Protein AF-A0A833LX61-F1 (afdb_monomer)

pLDDT: mean 84.28, std 9.97, range [50.28, 96.62]

Nearest PDB structures (foldseek):
  3ul5-assembly1_A  TM=6.906E-01  e=7.444E+00  Saccharum officinarum
  4wkt-assembly1_C  TM=5.964E-01  e=5.884E+00  Pseudomonas aeruginosa PAO1
  1wfs-assembly1_A  TM=4.292E-01  e=3.898E+00  Mus musculus
  6n5u-assembly3_C  TM=3.481E-01  e=2.435E+00  Arabidopsis thaliana
  4wbr-assembly1_D  TM=1.422E-01  e=6.297E-01  Bradyrhizobium diazoefficiens USDA 110

Structure (mmCIF, N/CA/C/O backbone):
data_AF-A0A833LX61-F1
#
_entry.id   AF-A0A833LX61-F1
#
loop_
_atom_site.group_PDB
_atom_site.id
_atom_site.type_symbol
_atom_site.label_atom_id
_atom_site.label_alt_id
_atom_site.label_comp_id
_atom_site.label_asym_id
_atom_site.label_entity_id
_atom_site.label_seq_id
_atom_site.pdbx_PDB_ins_code
_atom_site.Cartn_x
_atom_site.Cartn_y
_atom_site.Cartn_z
_atom_site.occupancy
_atom_site.B_iso_or_equiv
_atom_site.auth_seq_id
_atom_site.auth_comp_id
_atom_site.auth_asym_id
_atom_site.auth_atom_id
_atom_site.pdbx_PDB_model_num
ATOM 1 N N . MET A 1 1 ? 6.160 37.076 24.406 1.00 61.03 1 MET A N 1
ATOM 2 C CA . MET A 1 1 ? 6.980 36.662 23.242 1.00 61.03 1 MET A CA 1
ATOM 3 C C . MET A 1 1 ? 7.266 37.868 22.357 1.00 61.03 1 MET A C 1
ATOM 5 O O . MET A 1 1 ? 6.295 38.523 21.975 1.00 61.03 1 MET A O 1
ATOM 9 N N . PRO A 1 2 ? 8.543 38.157 22.042 1.00 81.19 2 PRO A N 1
ATOM 10 C CA . PRO A 1 2 ? 8.936 39.230 21.124 1.00 81.19 2 PRO A CA 1
ATOM 11 C C . PRO A 1 2 ? 8.282 39.061 19.742 1.00 81.19 2 PRO A C 1
ATOM 13 O O . PRO A 1 2 ? 8.066 37.931 19.300 1.00 81.19 2 PRO A O 1
ATOM 16 N N . SER A 1 3 ? 7.978 40.162 19.051 1.00 81.50 3 SER A N 1
ATOM 17 C CA . SER A 1 3 ? 7.324 40.162 17.727 1.00 81.50 3 SER A CA 1
ATOM 18 C C . SER A 1 3 ? 8.096 39.357 16.674 1.00 81.50 3 SER A C 1
ATOM 20 O O . SER A 1 3 ? 7.490 38.617 15.902 1.00 81.50 3 SER A O 1
ATOM 22 N N . PHE A 1 4 ? 9.429 39.417 16.710 1.00 85.50 4 PHE A N 1
ATOM 23 C CA . PHE A 1 4 ? 10.320 38.661 15.825 1.00 85.50 4 PHE A CA 1
ATOM 24 C C . PHE A 1 4 ? 10.151 37.137 15.948 1.00 85.50 4 PHE A C 1
ATOM 26 O O . PHE A 1 4 ? 10.061 36.439 14.942 1.00 85.50 4 PHE A O 1
ATOM 33 N N . PHE A 1 5 ? 10.015 36.612 17.171 1.00 87.69 5 PHE A N 1
ATOM 34 C CA . PHE A 1 5 ? 9.818 35.175 17.398 1.00 87.69 5 PHE A CA 1
ATOM 35 C C . PHE A 1 5 ? 8.489 34.666 16.834 1.00 87.69 5 PHE A C 1
ATOM 37 O O . PHE A 1 5 ? 8.428 33.554 16.318 1.00 87.69 5 PHE A O 1
ATOM 44 N N . LYS A 1 6 ? 7.427 35.477 16.899 1.00 88.12 6 LYS A N 1
ATOM 45 C CA . LYS A 1 6 ? 6.124 35.122 16.315 1.00 88.12 6 LYS A CA 1
ATOM 46 C C . LYS A 1 6 ? 6.191 35.067 14.789 1.00 88.12 6 LYS A C 1
ATOM 48 O O . LYS A 1 6 ? 5.588 34.184 14.189 1.00 88.12 6 LYS A O 1
ATOM 53 N N . LEU A 1 7 ? 6.946 35.980 14.179 1.00 89.75 7 LEU A N 1
ATOM 54 C CA . LEU A 1 7 ? 7.152 36.018 12.733 1.00 89.75 7 LEU A CA 1
ATOM 55 C C . LEU A 1 7 ? 7.992 34.826 12.248 1.00 89.75 7 LEU A C 1
ATOM 57 O O . LEU A 1 7 ? 7.614 34.172 11.279 1.00 89.75 7 LEU A O 1
ATOM 61 N N . LEU A 1 8 ? 9.064 34.482 12.970 1.00 91.19 8 LEU A N 1
ATOM 62 C CA . LEU A 1 8 ? 9.866 33.285 12.699 1.00 91.19 8 LEU A CA 1
ATOM 63 C C . LEU A 1 8 ? 9.028 32.003 12.830 1.00 91.19 8 LEU A C 1
ATOM 65 O O . LEU A 1 8 ? 9.083 31.137 11.962 1.00 91.19 8 LEU A O 1
ATOM 69 N N . LEU A 1 9 ? 8.218 31.901 13.888 1.00 91.94 9 LEU A N 1
ATOM 70 C CA . LEU A 1 9 ? 7.324 30.764 14.103 1.00 91.94 9 LEU A CA 1
ATOM 71 C C . LEU A 1 9 ? 6.277 30.653 12.984 1.00 91.94 9 LEU A C 1
ATOM 73 O O . LEU A 1 9 ? 6.013 29.555 12.497 1.00 91.94 9 LEU A O 1
ATOM 77 N N . GLY A 1 10 ? 5.716 31.782 12.540 1.00 91.50 10 GLY A N 1
ATOM 78 C CA . GLY A 1 10 ? 4.801 31.843 11.400 1.00 91.50 10 GLY A CA 1
ATOM 79 C C . GLY A 1 10 ? 5.438 31.334 10.104 1.00 91.50 10 GLY A C 1
ATOM 80 O O . GLY A 1 10 ? 4.873 30.459 9.451 1.00 91.50 10 GLY A O 1
ATOM 81 N N . LEU A 1 11 ? 6.644 31.807 9.771 1.00 93.06 11 LEU A N 1
ATOM 82 C 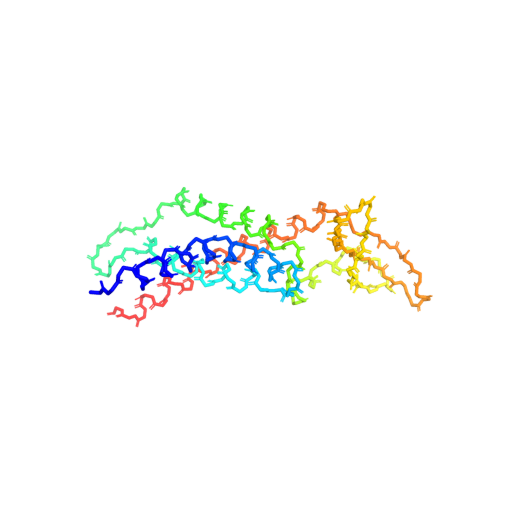CA . LEU A 1 11 ? 7.398 31.349 8.597 1.00 93.06 11 LEU A CA 1
ATOM 83 C C . LEU A 1 11 ? 7.743 29.861 8.673 1.00 93.06 11 LEU A C 1
ATOM 85 O O . LEU A 1 11 ? 7.550 29.140 7.697 1.00 93.06 11 LEU A O 1
ATOM 89 N N . LEU A 1 12 ? 8.194 29.386 9.836 1.00 94.19 12 LEU A N 1
ATOM 90 C CA . LEU A 1 12 ? 8.475 27.970 10.060 1.00 94.19 12 LEU A CA 1
ATOM 91 C C . LEU A 1 12 ? 7.220 27.113 9.863 1.00 94.19 12 LEU A C 1
ATOM 93 O O . LEU A 1 12 ? 7.291 26.056 9.246 1.00 94.19 12 LEU A O 1
ATOM 97 N N . THR A 1 13 ? 6.066 27.578 10.343 1.00 92.56 13 THR A N 1
ATOM 98 C CA . THR A 1 13 ? 4.792 26.860 10.197 1.00 92.56 13 THR A CA 1
ATOM 99 C C . THR A 1 13 ? 4.414 26.722 8.725 1.00 92.56 13 THR A C 1
ATOM 101 O O . THR A 1 13 ? 4.116 25.621 8.271 1.00 92.56 13 THR A O 1
ATOM 104 N N . VAL A 1 14 ? 4.491 27.811 7.955 1.00 93.69 14 VAL A N 1
ATOM 105 C CA . VAL A 1 14 ? 4.219 27.782 6.508 1.00 93.69 14 VAL A CA 1
ATOM 106 C C . VAL A 1 14 ? 5.208 26.867 5.784 1.00 93.69 14 VAL A C 1
ATOM 108 O O . VAL A 1 14 ? 4.794 26.038 4.975 1.00 93.69 14 VAL A O 1
ATOM 111 N N . ALA A 1 15 ? 6.501 26.958 6.108 1.00 93.44 15 ALA A N 1
ATOM 112 C CA . ALA A 1 15 ? 7.525 26.105 5.515 1.00 93.44 15 ALA A CA 1
ATOM 113 C C . ALA A 1 15 ? 7.269 24.618 5.801 1.00 93.44 15 ALA A C 1
ATOM 115 O O . ALA A 1 15 ? 7.358 23.801 4.889 1.00 93.44 15 ALA A O 1
ATOM 116 N N . LEU A 1 16 ? 6.894 24.259 7.033 1.00 93.88 16 LEU A N 1
ATOM 117 C CA . LEU A 1 16 ? 6.571 22.880 7.407 1.00 93.88 16 LEU A CA 1
ATOM 118 C C . LEU A 1 16 ? 5.311 22.364 6.706 1.00 93.88 16 LEU A C 1
ATOM 120 O O . LEU A 1 16 ? 5.305 21.224 6.248 1.00 93.88 16 LEU A O 1
ATOM 124 N N . ILE A 1 17 ? 4.274 23.195 6.562 1.00 94.25 17 ILE A N 1
ATOM 125 C CA . ILE A 1 17 ? 3.040 22.827 5.846 1.00 94.25 17 ILE A CA 1
ATOM 126 C C . ILE A 1 17 ? 3.334 22.441 4.392 1.00 94.25 17 ILE A C 1
ATOM 128 O O . ILE A 1 17 ? 2.701 21.528 3.870 1.00 94.25 17 ILE A O 1
ATOM 132 N N . VAL A 1 18 ? 4.300 23.098 3.746 1.00 92.38 18 VAL A N 1
ATOM 133 C CA . VAL A 1 18 ? 4.708 22.778 2.368 1.00 92.38 18 VAL A CA 1
ATOM 134 C C . VAL A 1 18 ? 5.705 21.619 2.328 1.00 92.38 18 VAL A C 1
ATOM 136 O O . VAL A 1 18 ? 5.577 20.718 1.501 1.00 92.38 18 VAL A O 1
ATOM 139 N N . ALA A 1 19 ? 6.694 21.613 3.220 1.00 90.62 19 ALA A N 1
ATOM 140 C CA . ALA A 1 19 ? 7.762 20.622 3.209 1.00 90.62 19 ALA A CA 1
ATOM 141 C C . ALA A 1 19 ? 7.261 19.216 3.564 1.00 90.62 19 ALA A C 1
ATOM 143 O O . ALA A 1 19 ? 7.693 18.250 2.941 1.00 90.62 19 ALA A O 1
ATOM 144 N N . ILE A 1 20 ? 6.339 19.081 4.524 1.00 92.06 20 ILE A N 1
ATOM 145 C CA . ILE A 1 20 ? 5.859 17.773 4.993 1.00 92.06 20 ILE A CA 1
ATOM 146 C C . ILE A 1 20 ? 5.206 16.960 3.859 1.00 92.06 20 ILE A C 1
ATOM 148 O O . ILE A 1 20 ? 5.648 15.831 3.644 1.00 92.06 20 ILE A O 1
ATOM 152 N N . PRO A 1 21 ? 4.225 17.478 3.090 1.00 88.81 21 PRO A N 1
ATOM 153 C CA . PRO A 1 21 ? 3.648 16.747 1.962 1.00 88.81 21 PRO A CA 1
ATOM 154 C C . PRO A 1 21 ? 4.681 16.379 0.895 1.00 88.81 21 PRO A C 1
ATOM 156 O O . PRO A 1 21 ? 4.651 15.267 0.374 1.00 88.81 21 PRO A O 1
ATOM 159 N N . VAL A 1 22 ? 5.620 17.281 0.593 1.00 88.00 22 VAL A N 1
ATOM 160 C CA . VAL A 1 22 ? 6.670 17.027 -0.404 1.00 88.00 22 VAL A CA 1
ATOM 161 C C . VAL A 1 22 ? 7.582 15.893 0.057 1.00 88.00 22 VAL A C 1
ATOM 163 O O . VAL A 1 22 ? 7.801 14.944 -0.694 1.00 88.00 22 VAL A O 1
ATOM 166 N N . ILE A 1 23 ? 8.071 15.945 1.298 1.00 88.25 23 ILE A N 1
ATOM 167 C CA . ILE A 1 23 ? 8.908 14.895 1.898 1.00 88.25 23 ILE A CA 1
ATOM 168 C C . ILE A 1 23 ? 8.144 13.571 1.965 1.00 88.25 23 ILE A C 1
ATOM 170 O O . ILE A 1 23 ? 8.703 12.520 1.671 1.00 88.25 23 ILE A O 1
ATOM 174 N N . PHE A 1 24 ? 6.857 13.609 2.302 1.00 86.81 24 PHE A N 1
ATOM 175 C CA . PHE A 1 24 ? 6.009 12.424 2.345 1.00 86.81 24 PHE A CA 1
ATOM 176 C C . PHE A 1 24 ? 5.885 11.761 0.967 1.00 86.81 24 PHE A C 1
ATOM 178 O O . PHE A 1 24 ? 6.203 10.582 0.824 1.00 86.81 24 PHE A O 1
ATOM 185 N N . VAL A 1 25 ? 5.493 12.515 -0.064 1.00 84.94 25 VAL A N 1
ATOM 186 C CA . VAL A 1 25 ? 5.326 11.991 -1.431 1.00 84.94 25 VAL A CA 1
ATOM 187 C C . VAL A 1 25 ? 6.653 11.477 -1.988 1.00 84.94 25 VAL A C 1
ATOM 189 O O . VAL A 1 25 ? 6.718 10.375 -2.533 1.00 84.94 25 VAL A O 1
ATOM 192 N N . THR A 1 26 ? 7.729 12.245 -1.818 1.00 83.00 26 THR A N 1
ATOM 193 C CA . THR A 1 26 ? 9.065 11.857 -2.291 1.00 83.00 26 THR A CA 1
ATOM 194 C C . THR A 1 26 ? 9.611 10.643 -1.544 1.00 83.00 26 THR A C 1
ATOM 196 O O . THR A 1 26 ? 10.168 9.744 -2.172 1.00 83.00 26 THR A O 1
ATOM 199 N N . GLY A 1 27 ? 9.393 10.559 -0.230 1.00 84.44 27 GLY A N 1
ATOM 200 C CA . GLY A 1 27 ? 9.772 9.408 0.584 1.00 84.44 27 GLY A CA 1
ATOM 201 C C . GLY A 1 27 ? 9.081 8.128 0.125 1.00 84.44 27 GLY A C 1
ATOM 202 O O . GLY A 1 27 ? 9.743 7.108 -0.060 1.00 84.44 27 GLY A O 1
ATOM 203 N N . ILE A 1 28 ? 7.770 8.188 -0.129 1.00 84.56 28 ILE A N 1
ATOM 204 C CA . ILE A 1 28 ? 6.992 7.035 -0.608 1.00 84.56 28 ILE A CA 1
ATOM 205 C C . ILE A 1 28 ? 7.453 6.584 -2.000 1.00 84.56 28 ILE A C 1
ATOM 207 O O . ILE A 1 28 ? 7.511 5.387 -2.274 1.00 84.56 28 ILE A O 1
ATOM 211 N N . ALA A 1 29 ? 7.818 7.523 -2.876 1.00 78.56 29 ALA A N 1
ATOM 212 C CA . ALA A 1 29 ? 8.300 7.205 -4.218 1.00 78.56 29 ALA A CA 1
ATOM 213 C C . ALA A 1 29 ? 9.705 6.566 -4.220 1.00 78.56 29 ALA A C 1
ATOM 215 O O . ALA A 1 29 ? 10.008 5.695 -5.047 1.00 78.56 29 ALA A O 1
ATOM 216 N N . MET A 1 30 ? 10.577 6.992 -3.301 1.00 81.06 30 MET A N 1
ATOM 217 C CA . MET A 1 30 ? 11.980 6.573 -3.280 1.00 81.06 30 MET A CA 1
ATOM 218 C C . MET A 1 30 ? 12.235 5.317 -2.448 1.00 81.06 30 MET A C 1
ATOM 220 O O . MET A 1 30 ? 13.070 4.506 -2.844 1.00 81.06 30 MET A O 1
ATOM 224 N N . ILE A 1 31 ? 11.530 5.131 -1.330 1.00 83.69 31 ILE A N 1
ATOM 225 C CA . ILE A 1 31 ? 11.812 4.058 -0.371 1.00 83.69 31 ILE A CA 1
ATOM 226 C C . ILE A 1 31 ? 10.861 2.873 -0.620 1.00 83.69 31 ILE A C 1
ATOM 228 O O . ILE A 1 31 ? 9.661 2.993 -0.354 1.00 83.69 31 ILE A O 1
ATOM 232 N N . PRO A 1 32 ? 11.364 1.712 -1.095 1.00 83.31 32 PRO A N 1
ATOM 233 C CA . PRO A 1 32 ? 10.542 0.516 -1.266 1.00 83.31 32 PRO A CA 1
ATOM 234 C C . PRO A 1 32 ? 9.858 0.117 0.047 1.00 83.31 32 PRO A C 1
ATOM 236 O O . PRO A 1 32 ? 10.503 0.027 1.090 1.00 83.31 32 PRO A O 1
ATOM 239 N N . GLY A 1 33 ? 8.552 -0.136 -0.005 1.00 84.56 33 GLY A N 1
ATOM 240 C CA . GLY A 1 33 ? 7.758 -0.599 1.133 1.00 84.56 33 GLY A CA 1
ATOM 241 C C . GLY A 1 33 ? 7.416 0.457 2.190 1.00 84.56 33 GLY A C 1
ATOM 242 O O . GLY A 1 33 ? 6.713 0.119 3.143 1.00 84.56 33 GLY A O 1
ATOM 243 N N . LEU A 1 34 ? 7.846 1.721 2.050 1.00 89.69 34 LEU A N 1
ATOM 244 C CA . LEU A 1 34 ? 7.494 2.770 3.018 1.00 89.69 34 LEU A CA 1
ATOM 245 C C . LEU A 1 34 ? 5.976 2.988 3.080 1.00 89.69 34 LEU A C 1
ATOM 247 O O . LEU A 1 34 ? 5.412 3.049 4.172 1.00 89.69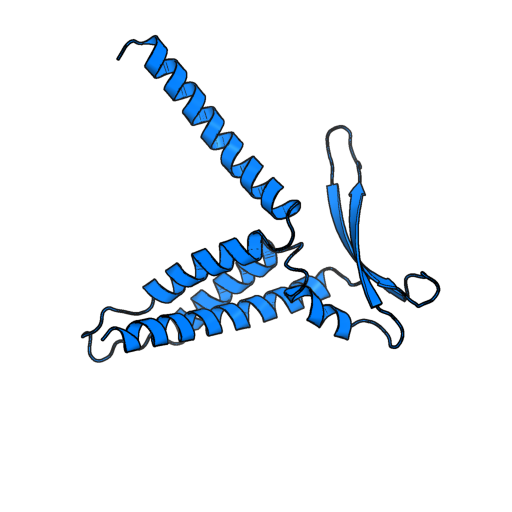 34 LEU A O 1
ATOM 251 N N . ALA A 1 35 ? 5.309 3.059 1.924 1.00 89.38 35 ALA A N 1
ATOM 252 C CA . ALA A 1 35 ? 3.852 3.147 1.871 1.00 89.38 35 ALA A CA 1
ATOM 253 C C . ALA A 1 35 ? 3.195 1.925 2.514 1.00 89.38 35 ALA A C 1
ATOM 255 O O . ALA A 1 35 ? 2.314 2.099 3.355 1.00 89.38 35 ALA A O 1
ATOM 256 N N . SER A 1 36 ? 3.650 0.707 2.210 1.00 90.00 36 SER A N 1
ATOM 257 C CA . SER A 1 36 ? 3.116 -0.503 2.842 1.00 90.00 36 SER A CA 1
ATOM 258 C C . SER A 1 36 ? 3.207 -0.440 4.374 1.00 90.00 36 SER A C 1
ATOM 260 O O . SER A 1 36 ? 2.215 -0.702 5.050 1.00 90.00 36 SER A O 1
ATOM 262 N N . VAL A 1 37 ? 4.337 -0.001 4.942 1.00 92.19 37 VAL A N 1
ATOM 263 C CA . VAL A 1 37 ? 4.498 0.170 6.401 1.00 92.19 37 VAL A CA 1
ATOM 264 C C . VAL A 1 37 ? 3.527 1.208 6.964 1.00 92.19 37 VAL A C 1
ATOM 266 O O . VAL A 1 37 ? 2.853 0.941 7.960 1.00 92.19 37 VAL A O 1
ATOM 269 N N . LEU A 1 38 ? 3.416 2.376 6.329 1.00 92.44 38 LEU A N 1
ATOM 270 C CA . LEU A 1 38 ? 2.488 3.424 6.760 1.00 92.44 38 LEU A CA 1
ATOM 271 C C . LEU A 1 38 ? 1.040 2.926 6.740 1.00 92.44 38 LEU A C 1
ATOM 273 O O . LEU A 1 38 ? 0.310 3.115 7.711 1.00 92.44 38 LEU A O 1
ATOM 277 N N . PHE A 1 39 ? 0.646 2.215 5.684 1.00 93.06 39 PHE A N 1
ATOM 278 C CA . PHE A 1 39 ? -0.681 1.617 5.581 1.00 93.06 39 PHE A CA 1
ATOM 279 C C . PHE A 1 39 ? -0.922 0.525 6.621 1.00 93.06 39 PHE A C 1
ATOM 281 O O . PHE A 1 39 ? -2.025 0.453 7.153 1.00 93.06 39 PHE A O 1
ATOM 288 N N . LEU A 1 40 ? 0.072 -0.297 6.964 1.00 94.31 40 LEU A N 1
ATOM 289 C CA . LEU A 1 40 ? -0.067 -1.277 8.044 1.00 94.31 40 LEU A CA 1
ATOM 290 C C . LEU A 1 40 ? -0.327 -0.589 9.390 1.00 94.31 40 LEU A C 1
ATOM 292 O O . LEU A 1 40 ? -1.221 -1.007 10.126 1.00 94.31 40 LEU A O 1
ATOM 296 N N . ILE A 1 41 ? 0.400 0.490 9.691 1.00 95.06 41 ILE A N 1
ATOM 297 C CA . ILE A 1 41 ? 0.221 1.270 10.924 1.00 95.06 41 ILE A CA 1
ATOM 298 C C . ILE A 1 41 ? -1.166 1.920 10.940 1.00 95.06 41 ILE A C 1
ATOM 300 O O . ILE A 1 41 ? -1.937 1.715 11.878 1.00 95.06 41 ILE A O 1
ATOM 304 N N . THR A 1 42 ? -1.518 2.676 9.899 1.00 93.81 42 THR A N 1
ATOM 305 C CA . THR A 1 42 ? -2.814 3.361 9.813 1.00 93.81 42 THR A CA 1
ATOM 306 C C . THR A 1 42 ? -3.967 2.360 9.809 1.00 93.81 42 THR A C 1
ATOM 308 O O . THR A 1 42 ? -4.924 2.520 10.566 1.00 93.81 42 THR A O 1
ATOM 311 N N . GLY A 1 43 ? -3.853 1.291 9.021 1.00 93.88 43 GLY A N 1
ATOM 312 C CA . GLY A 1 43 ? -4.821 0.205 8.948 1.00 93.88 43 GLY A CA 1
ATOM 313 C C . GLY A 1 43 ? -5.035 -0.457 10.3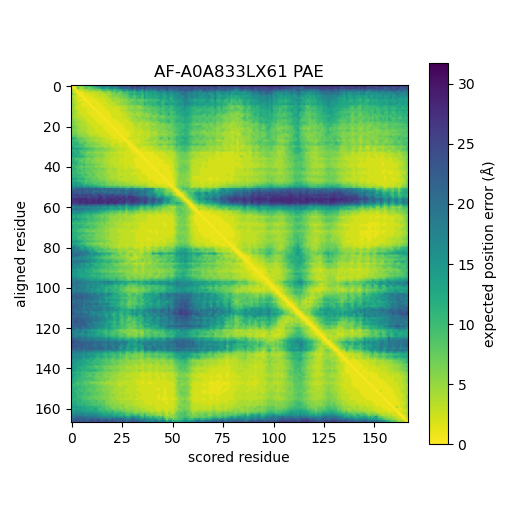04 1.00 93.88 43 GLY A C 1
ATOM 314 O O . GLY A 1 43 ? -6.179 -0.640 10.711 1.00 93.88 43 GLY A O 1
ATOM 315 N N . PHE A 1 44 ? -3.971 -0.732 11.064 1.00 95.06 44 PHE A N 1
ATOM 316 C CA . PHE A 1 44 ? -4.093 -1.276 12.417 1.00 95.06 44 PHE A CA 1
ATOM 317 C C . PHE A 1 44 ? -4.983 -0.403 13.309 1.00 95.06 44 PHE A C 1
ATOM 319 O O . PHE A 1 44 ? -5.881 -0.926 13.968 1.00 95.06 44 PHE A O 1
ATOM 326 N N . PHE A 1 45 ? -4.788 0.919 13.319 1.00 93.88 45 PHE A N 1
ATOM 327 C CA . PHE A 1 45 ? -5.612 1.824 14.128 1.00 93.88 45 PHE A CA 1
ATOM 328 C C . PHE A 1 45 ? -7.052 1.930 13.622 1.00 93.88 45 PHE A C 1
ATOM 330 O O . PHE A 1 45 ? -7.977 1.893 14.436 1.00 93.88 45 PHE A O 1
ATOM 337 N N . VAL A 1 46 ? -7.251 2.012 12.304 1.00 91.94 46 VAL A N 1
ATOM 338 C CA . VAL A 1 46 ? -8.581 2.063 11.680 1.00 91.94 46 VAL A CA 1
ATOM 339 C C . VAL A 1 46 ? -9.367 0.789 11.983 1.00 91.94 46 VAL A C 1
ATOM 341 O O . VAL A 1 46 ? -10.457 0.851 12.539 1.00 91.94 46 VAL A O 1
ATOM 344 N N . PHE A 1 47 ? -8.813 -0.390 11.709 1.00 93.69 47 PHE A N 1
ATOM 345 C CA . PHE A 1 47 ? -9.514 -1.647 11.971 1.00 93.69 47 PHE A CA 1
ATOM 346 C C . PHE A 1 47 ? -9.692 -1.910 13.471 1.00 93.69 47 PHE A C 1
ATOM 348 O O . PHE A 1 47 ? -10.722 -2.438 13.886 1.00 93.69 47 PHE A O 1
ATOM 355 N N . ARG A 1 48 ? -8.756 -1.461 14.318 1.00 90.56 48 ARG A N 1
ATOM 356 C CA . ARG A 1 48 ? -8.912 -1.506 15.778 1.00 90.56 48 ARG A CA 1
ATOM 357 C C . ARG A 1 48 ? -10.047 -0.616 16.285 1.00 90.56 48 ARG A C 1
ATOM 359 O O . ARG A 1 48 ? -10.652 -0.971 17.298 1.00 90.56 48 ARG A O 1
ATOM 366 N N . SER A 1 49 ? -10.306 0.529 15.653 1.00 89.00 49 SER A N 1
ATOM 367 C CA . SER A 1 49 ? -11.376 1.447 16.065 1.00 89.00 49 SER A CA 1
ATOM 368 C C . SER A 1 49 ? -12.767 0.946 15.668 1.00 89.00 49 SER A C 1
ATOM 370 O O . SER A 1 49 ? -13.733 1.256 16.362 1.00 89.00 49 SER A O 1
ATOM 372 N N . LEU A 1 50 ? -12.863 0.112 14.624 1.00 88.00 50 LEU A N 1
ATOM 373 C CA . LEU A 1 50 ? -14.112 -0.551 14.230 1.00 88.00 50 LEU A CA 1
ATOM 374 C C . LEU A 1 50 ? -14.612 -1.544 15.285 1.00 88.00 50 LEU A C 1
ATOM 376 O O . LEU A 1 50 ? -15.818 -1.740 15.431 1.00 88.00 50 LEU A O 1
ATOM 380 N N . HIS A 1 51 ? -13.704 -2.152 16.050 1.00 83.50 51 HIS A N 1
ATOM 381 C CA . HIS A 1 51 ? -14.086 -2.974 17.194 1.00 83.50 51 HIS A CA 1
ATOM 382 C C . HIS A 1 51 ? -14.618 -2.068 18.318 1.00 83.50 51 HIS A C 1
ATOM 384 O O . HIS A 1 51 ? -13.965 -1.100 18.719 1.00 83.50 51 HIS A O 1
ATOM 390 N N . ARG A 1 52 ? -15.793 -2.375 18.882 1.00 70.75 52 ARG A N 1
ATOM 391 C CA . ARG A 1 52 ? -16.375 -1.647 20.032 1.00 70.75 52 ARG A CA 1
ATOM 392 C C . ARG A 1 52 ? -15.804 -2.119 21.382 1.00 70.75 52 ARG A C 1
ATOM 394 O O . ARG A 1 52 ? -15.189 -3.188 21.426 1.00 70.75 52 ARG A O 1
ATOM 401 N N . PRO A 1 53 ? -15.877 -1.293 22.449 1.00 66.12 53 PRO A N 1
ATOM 402 C CA . PRO A 1 53 ? -15.311 -1.630 23.758 1.00 66.12 53 PRO A CA 1
ATOM 403 C C . PRO A 1 53 ? -15.890 -2.932 24.329 1.00 66.12 53 PRO A C 1
ATOM 405 O O . PRO A 1 53 ? -17.040 -3.288 24.066 1.00 66.12 53 PRO A O 1
ATOM 408 N N . VAL A 1 54 ? -15.054 -3.637 25.093 1.00 57.91 54 VAL A N 1
ATOM 409 C CA . VAL A 1 54 ? -15.387 -4.898 25.770 1.00 57.91 54 VAL A CA 1
ATOM 410 C C . VAL A 1 54 ? -16.558 -4.644 26.729 1.00 57.91 54 VAL A C 1
ATOM 412 O O . VAL A 1 54 ? -16.473 -3.738 27.552 1.00 57.91 54 VAL A O 1
ATOM 415 N N . GLY A 1 55 ? -17.657 -5.395 26.588 1.00 55.78 55 GLY A N 1
ATOM 416 C CA . GLY A 1 55 ? -18.876 -5.247 27.405 1.00 55.78 55 GLY A CA 1
ATOM 417 C C . GLY A 1 55 ? -20.120 -4.750 26.654 1.00 55.78 55 GLY A C 1
ATOM 418 O O . GLY A 1 55 ? -21.222 -4.815 27.187 1.00 55.78 55 GLY A O 1
ATOM 419 N N . ALA A 1 56 ? -19.993 -4.311 25.397 1.00 60.94 56 ALA A N 1
ATOM 420 C CA . ALA A 1 56 ? -21.147 -4.081 24.524 1.00 60.94 56 ALA A CA 1
ATOM 421 C C . ALA A 1 56 ? -21.614 -5.423 23.930 1.00 60.94 56 ALA A C 1
ATOM 423 O O . ALA A 1 56 ? -21.142 -5.830 22.869 1.00 60.94 56 ALA A O 1
ATOM 424 N N . GLU A 1 57 ? -22.506 -6.125 24.634 1.00 51.88 57 GLU A N 1
ATOM 425 C CA . GLU A 1 57 ? -22.785 -7.565 24.478 1.00 51.88 57 GLU A CA 1
ATOM 426 C C . GLU A 1 57 ? -23.063 -8.097 23.059 1.00 51.88 57 GLU A C 1
ATOM 428 O O . GLU A 1 57 ? -22.914 -9.296 22.851 1.00 51.88 57 GLU A O 1
ATOM 433 N N . LYS A 1 58 ? -23.445 -7.290 22.059 1.00 50.28 58 LYS A N 1
ATOM 434 C CA . LYS A 1 58 ? -23.818 -7.817 20.726 1.00 50.28 58 LYS A CA 1
ATOM 435 C C . LYS A 1 58 ? -23.516 -6.888 19.549 1.00 50.28 58 LYS A C 1
ATOM 437 O O . LYS A 1 58 ? -24.319 -6.775 18.628 1.00 5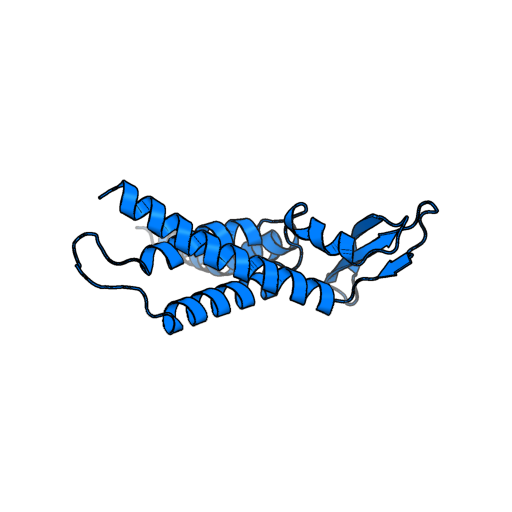0.28 58 LYS A O 1
ATOM 442 N N . ALA A 1 59 ? -22.377 -6.203 19.536 1.00 55.97 59 ALA A N 1
ATOM 443 C CA . ALA A 1 59 ? -22.016 -5.363 18.389 1.00 55.97 59 ALA A CA 1
ATOM 444 C C . ALA A 1 59 ? -21.031 -6.077 17.452 1.00 55.97 59 ALA A C 1
ATOM 446 O O . ALA A 1 59 ? -19.841 -5.764 17.433 1.00 55.97 59 ALA A O 1
ATOM 447 N N . ALA A 1 60 ? -21.528 -7.031 16.661 1.00 67.69 60 ALA A N 1
ATOM 448 C CA . ALA A 1 60 ? -20.796 -7.478 15.480 1.00 67.69 60 ALA A CA 1
ATOM 449 C C . ALA A 1 60 ? -20.685 -6.302 14.495 1.00 67.69 60 ALA A C 1
ATOM 451 O O . ALA A 1 60 ? -21.668 -5.601 14.241 1.00 67.69 60 ALA A O 1
ATOM 452 N N . VAL A 1 61 ? -19.490 -6.060 13.951 1.00 80.38 61 VAL A N 1
ATOM 453 C CA . VAL A 1 61 ? -19.325 -5.086 12.864 1.00 80.38 61 VAL A CA 1
ATOM 454 C C . VAL A 1 61 ? -20.144 -5.582 11.675 1.00 80.38 61 VAL A C 1
ATOM 456 O O . VAL A 1 61 ? -19.986 -6.728 11.256 1.00 80.38 61 VAL A O 1
ATOM 459 N N . SER A 1 62 ? -21.028 -4.732 11.146 1.00 85.75 62 SER A N 1
ATOM 460 C CA . SER A 1 62 ? -21.810 -5.068 9.953 1.00 85.75 62 SER A CA 1
ATOM 461 C C . SER A 1 62 ? -20.876 -5.451 8.802 1.00 85.75 62 SER A C 1
ATOM 463 O O . SER A 1 62 ? -19.881 -4.764 8.548 1.00 85.75 62 SER A O 1
ATOM 465 N N . SER A 1 63 ? -21.213 -6.526 8.086 1.00 88.00 63 SER A N 1
ATOM 466 C CA . SER A 1 63 ? -20.451 -7.007 6.929 1.00 88.00 63 SER A CA 1
ATOM 467 C C . SER A 1 63 ? -20.270 -5.918 5.871 1.00 88.00 63 SER A C 1
ATOM 469 O O . SER A 1 63 ? -19.198 -5.813 5.281 1.00 88.00 63 SER A O 1
ATOM 471 N N . THR A 1 64 ? -21.267 -5.048 5.692 1.00 90.69 64 THR A N 1
ATOM 472 C CA . THR A 1 64 ? -21.208 -3.908 4.768 1.00 90.69 64 THR A CA 1
ATOM 473 C C . THR A 1 64 ? -20.161 -2.879 5.188 1.00 90.69 64 THR A C 1
ATOM 475 O O . THR A 1 64 ? -19.410 -2.390 4.349 1.00 90.69 64 THR A O 1
ATOM 478 N N . VAL A 1 65 ? -20.073 -2.566 6.485 1.00 90.81 65 VAL A N 1
ATOM 479 C CA . VAL A 1 65 ? -19.094 -1.599 7.010 1.00 90.81 65 VAL A CA 1
ATOM 480 C C . VAL A 1 65 ? -17.681 -2.155 6.876 1.00 90.81 65 VAL A C 1
ATOM 482 O O . VAL A 1 65 ? -16.777 -1.435 6.458 1.00 90.81 65 VAL A O 1
ATOM 485 N N . LEU A 1 66 ? -17.493 -3.443 7.180 1.00 93.00 66 LEU A N 1
ATOM 486 C CA . LEU A 1 66 ? -16.206 -4.107 6.999 1.00 93.00 66 LEU A CA 1
ATOM 487 C C . LEU A 1 66 ? -15.788 -4.126 5.524 1.00 93.00 66 LEU A C 1
ATOM 489 O O . LEU A 1 66 ? -14.661 -3.751 5.215 1.00 93.00 66 LEU A O 1
ATOM 493 N N . ALA A 1 67 ? -16.691 -4.510 4.618 1.00 94.12 67 ALA A N 1
ATOM 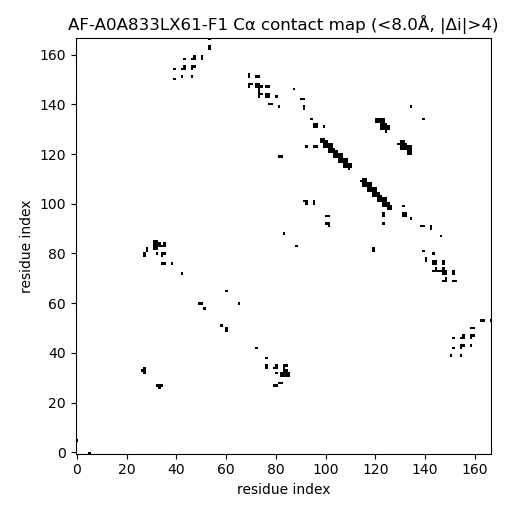494 C CA . ALA A 1 67 ? -16.414 -4.536 3.184 1.00 94.12 67 ALA A CA 1
ATOM 495 C C . ALA A 1 67 ? -16.057 -3.143 2.644 1.00 94.12 67 ALA A C 1
ATOM 497 O O . ALA A 1 67 ? -15.092 -3.010 1.897 1.00 94.12 67 ALA A O 1
ATOM 498 N N . ALA A 1 68 ? -16.772 -2.096 3.070 1.00 94.62 68 ALA A N 1
ATOM 499 C CA . ALA A 1 68 ? -16.458 -0.719 2.697 1.00 94.62 68 ALA A CA 1
ATOM 500 C C . ALA A 1 68 ? -15.085 -0.273 3.228 1.00 94.62 68 ALA A C 1
ATOM 502 O O . ALA A 1 68 ? -14.302 0.316 2.486 1.00 94.62 68 ALA A O 1
ATOM 503 N N . ALA A 1 69 ? -14.764 -0.591 4.487 1.00 94.25 69 ALA A N 1
ATOM 504 C CA . ALA A 1 69 ? -13.476 -0.252 5.089 1.00 94.25 69 ALA A CA 1
ATOM 505 C C . ALA A 1 69 ? -12.307 -0.974 4.402 1.00 94.25 69 ALA A C 1
ATOM 507 O O . ALA A 1 69 ? -11.306 -0.340 4.075 1.00 94.25 69 ALA A O 1
ATOM 508 N N . VAL A 1 70 ? -12.441 -2.279 4.140 1.00 96.62 70 VAL A N 1
ATOM 509 C CA . VAL A 1 70 ? -11.432 -3.070 3.415 1.00 96.62 70 VAL A CA 1
ATOM 510 C C . VAL A 1 70 ? -11.303 -2.594 1.971 1.00 96.62 70 VAL A C 1
ATOM 512 O O . VAL A 1 70 ? -10.186 -2.414 1.498 1.00 96.62 70 VAL A O 1
ATOM 515 N N . GLY A 1 71 ? -12.415 -2.328 1.284 1.00 96.31 71 GLY A N 1
ATOM 516 C CA . GLY A 1 71 ? -12.406 -1.823 -0.089 1.00 96.31 71 GLY A CA 1
ATOM 517 C C . GLY A 1 71 ? -11.700 -0.474 -0.202 1.00 96.31 71 GLY A C 1
ATOM 518 O O . GLY A 1 71 ? -10.820 -0.307 -1.043 1.00 96.31 71 GLY A O 1
ATOM 519 N N . PHE A 1 72 ? -12.014 0.469 0.689 1.00 95.69 72 PHE A N 1
ATOM 520 C CA . PHE A 1 72 ? -11.336 1.764 0.730 1.00 95.69 72 PHE A CA 1
ATOM 521 C C . PHE A 1 72 ? -9.845 1.618 1.052 1.00 95.69 72 PHE 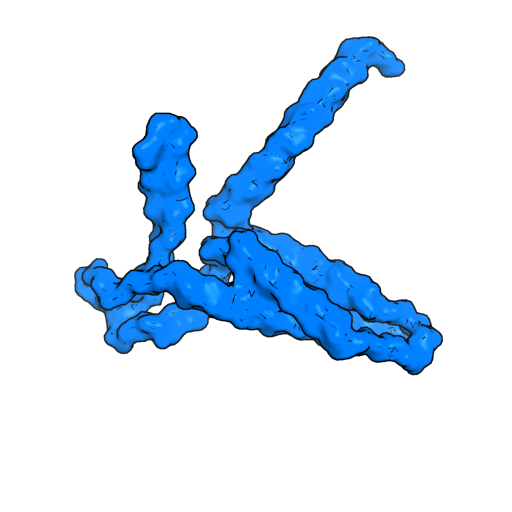A C 1
ATOM 523 O O . PHE A 1 72 ? -9.005 2.195 0.364 1.00 95.69 72 PHE A O 1
ATOM 530 N N . PHE A 1 73 ? -9.506 0.807 2.058 1.00 96.44 73 PHE A N 1
ATOM 531 C CA . PHE A 1 73 ? -8.122 0.509 2.419 1.00 96.44 73 PHE A CA 1
ATOM 532 C C . PHE A 1 73 ? -7.337 -0.071 1.236 1.00 96.44 73 PHE A C 1
ATOM 534 O O . PHE A 1 73 ? -6.218 0.364 0.974 1.00 96.44 73 PHE A O 1
ATOM 541 N N . ALA A 1 74 ? -7.944 -0.989 0.482 1.00 96.12 74 ALA A N 1
ATOM 542 C CA . ALA A 1 74 ? -7.306 -1.638 -0.651 1.00 96.12 74 ALA A CA 1
ATOM 543 C C . ALA A 1 74 ? -7.130 -0.731 -1.866 1.00 96.12 74 ALA A C 1
ATOM 545 O O . ALA A 1 74 ? -6.061 -0.732 -2.475 1.00 96.12 74 ALA A O 1
ATOM 546 N N . LEU A 1 75 ? -8.128 0.094 -2.183 1.00 95.06 75 LEU A N 1
ATOM 547 C CA . LEU A 1 75 ? -8.018 1.083 -3.256 1.00 95.06 75 LEU A CA 1
ATOM 548 C C . LEU A 1 75 ? -6.940 2.127 -2.950 1.00 95.06 75 LEU A C 1
ATOM 550 O O . LEU A 1 75 ? -6.136 2.457 -3.820 1.00 95.06 75 LEU A O 1
ATOM 554 N N . MET A 1 76 ? -6.889 2.611 -1.708 1.00 94.00 76 MET A N 1
ATOM 555 C CA . MET A 1 76 ? -5.870 3.566 -1.277 1.00 94.00 76 MET A CA 1
ATOM 556 C C . MET A 1 76 ? -4.475 2.935 -1.264 1.00 94.00 76 MET A C 1
ATOM 558 O O . MET A 1 76 ? -3.529 3.552 -1.750 1.00 94.00 76 MET A O 1
ATOM 562 N N . GLY A 1 77 ? -4.347 1.701 -0.768 1.00 91.69 77 GLY A N 1
ATOM 563 C CA . GLY A 1 77 ? -3.089 0.957 -0.786 1.00 91.69 77 GLY A CA 1
ATOM 564 C C . GLY A 1 77 ? -2.572 0.759 -2.208 1.00 91.69 77 GLY A C 1
ATOM 565 O O . GLY A 1 77 ? -1.438 1.113 -2.503 1.00 91.69 77 GLY A O 1
ATOM 566 N N . MET A 1 78 ? -3.433 0.316 -3.127 1.00 91.25 78 MET A N 1
ATOM 567 C CA . MET A 1 78 ? -3.102 0.165 -4.548 1.00 91.25 78 MET A CA 1
ATOM 568 C C . MET A 1 78 ? -2.653 1.483 -5.200 1.00 91.25 78 MET A C 1
ATOM 570 O O . MET A 1 78 ? -1.716 1.483 -5.995 1.00 91.25 78 MET A O 1
ATOM 574 N N . ALA A 1 79 ? -3.314 2.603 -4.894 1.00 88.56 79 ALA A N 1
ATOM 575 C CA . ALA A 1 79 ? -3.006 3.893 -5.511 1.00 88.56 79 ALA A CA 1
ATOM 576 C C . ALA A 1 79 ? -1.689 4.506 -5.006 1.00 88.56 79 ALA A C 1
ATOM 578 O O . ALA A 1 79 ? -0.963 5.139 -5.780 1.00 88.56 79 ALA A O 1
ATOM 579 N N . VAL A 1 80 ? -1.396 4.337 -3.713 1.00 87.75 80 VAL A N 1
ATOM 580 C CA . VAL A 1 80 ? -0.252 4.969 -3.041 1.00 87.75 80 VAL A CA 1
ATOM 581 C C . VAL A 1 80 ? 0.990 4.073 -3.065 1.00 87.75 80 VAL A C 1
ATOM 583 O O . VAL A 1 80 ? 2.099 4.576 -3.236 1.00 87.75 80 VAL A O 1
ATOM 586 N N . ASP A 1 81 ? 0.836 2.753 -2.953 1.00 85.31 81 ASP A N 1
ATOM 587 C CA . ASP A 1 81 ? 1.942 1.792 -2.873 1.00 85.31 81 ASP A CA 1
ATOM 588 C C . ASP A 1 81 ? 2.402 1.288 -4.248 1.00 85.31 81 ASP A C 1
ATOM 590 O O . ASP A 1 81 ? 2.454 0.091 -4.530 1.00 85.31 81 ASP A O 1
ATOM 594 N N . GLN A 1 82 ? 2.743 2.222 -5.138 1.00 76.81 82 GLN A N 1
ATOM 595 C CA . GLN A 1 82 ? 3.074 1.907 -6.534 1.00 76.81 82 GLN A CA 1
ATOM 596 C C . GLN A 1 82 ? 4.378 1.110 -6.681 1.00 76.81 82 GLN A C 1
ATOM 598 O O . GLN A 1 82 ? 4.498 0.258 -7.559 1.00 76.81 82 GLN A O 1
ATOM 603 N N . ARG A 1 83 ? 5.370 1.393 -5.827 1.00 77.44 83 ARG A N 1
ATOM 604 C CA . ARG A 1 83 ? 6.649 0.665 -5.783 1.00 77.44 83 ARG A CA 1
ATOM 605 C C . ARG A 1 83 ? 6.532 -0.630 -4.977 1.00 77.44 83 ARG A C 1
ATOM 607 O O . ARG A 1 83 ? 7.120 -1.651 -5.340 1.00 77.44 83 ARG A O 1
ATOM 614 N N . GLY A 1 84 ? 5.789 -0.534 -3.876 1.00 75.69 84 GLY A N 1
ATOM 615 C CA . GLY A 1 84 ? 5.619 -1.539 -2.844 1.00 75.69 84 GLY A CA 1
ATOM 616 C C . GLY A 1 84 ? 6.878 -2.182 -2.308 1.00 75.69 84 GLY A C 1
ATOM 617 O O . GLY A 1 84 ? 7.981 -1.639 -2.406 1.00 75.69 84 GLY A O 1
ATOM 618 N N . ASN A 1 85 ? 6.684 -3.306 -1.627 1.00 81.31 85 ASN A N 1
ATOM 619 C CA . ASN A 1 85 ? 7.733 -4.006 -0.896 1.00 81.31 85 ASN A CA 1
ATOM 620 C C . ASN A 1 85 ? 8.310 -5.152 -1.748 1.00 81.31 85 ASN A C 1
ATOM 622 O O . ASN A 1 85 ? 7.528 -5.872 -2.372 1.00 81.31 85 ASN A O 1
ATOM 626 N N . PRO A 1 86 ? 9.638 -5.384 -1.749 1.00 76.25 86 PRO A N 1
ATOM 627 C CA . PRO A 1 86 ? 10.251 -6.558 -2.376 1.00 76.25 86 PRO A CA 1
ATOM 628 C C . PRO A 1 86 ? 9.572 -7.892 -2.028 1.00 76.25 86 PRO A C 1
ATOM 630 O O . PRO A 1 86 ? 9.376 -8.721 -2.910 1.00 76.25 86 PRO A O 1
ATOM 633 N N . ILE A 1 87 ? 9.140 -8.075 -0.776 1.00 80.19 87 ILE A N 1
ATOM 634 C CA . ILE A 1 87 ? 8.434 -9.284 -0.323 1.00 80.19 87 ILE A CA 1
ATOM 635 C C . ILE A 1 87 ? 7.053 -9.377 -0.979 1.00 80.19 87 ILE A C 1
ATOM 637 O O . ILE A 1 87 ? 6.659 -10.425 -1.483 1.00 80.19 87 ILE A O 1
ATOM 641 N N . TYR A 1 88 ? 6.326 -8.263 -1.017 1.00 76.25 88 TYR A N 1
ATOM 642 C CA . TYR A 1 88 ? 4.980 -8.200 -1.587 1.00 76.25 88 TYR A CA 1
ATOM 643 C C . TYR A 1 88 ? 4.962 -8.206 -3.120 1.00 76.25 88 TYR A C 1
ATOM 645 O O . TYR A 1 88 ? 3.932 -8.470 -3.727 1.00 76.25 88 TYR A O 1
ATOM 653 N N . ASN A 1 89 ? 6.111 -7.973 -3.757 1.00 83.31 89 ASN A N 1
ATOM 654 C CA . ASN A 1 89 ? 6.293 -8.132 -5.197 1.00 83.31 89 ASN A CA 1
ATOM 655 C C . ASN A 1 89 ? 6.474 -9.597 -5.623 1.00 83.31 89 ASN A C 1
ATOM 657 O O . ASN A 1 89 ? 6.357 -9.885 -6.811 1.00 83.31 89 ASN A O 1
ATOM 661 N N . ALA A 1 90 ? 6.723 -10.530 -4.697 1.00 83.69 90 ALA A N 1
ATOM 662 C CA . ALA A 1 90 ? 6.963 -11.936 -5.028 1.00 83.69 90 ALA A CA 1
ATOM 663 C C . ALA A 1 90 ? 5.854 -12.591 -5.883 1.00 83.69 90 ALA A C 1
ATOM 665 O O . ALA A 1 90 ? 6.194 -13.301 -6.829 1.00 83.69 90 ALA A O 1
ATOM 666 N N . PRO A 1 91 ? 4.548 -12.329 -5.663 1.00 85.44 91 PRO A N 1
ATOM 667 C CA . PRO A 1 91 ? 3.489 -12.881 -6.509 1.00 85.44 91 PRO A CA 1
ATOM 668 C C . PRO A 1 91 ? 3.565 -12.447 -7.980 1.00 85.44 91 PRO A C 1
ATOM 670 O O . PRO A 1 91 ? 3.041 -13.148 -8.840 1.00 85.44 91 PRO A O 1
ATOM 673 N N . LEU A 1 92 ? 4.240 -11.336 -8.307 1.00 86.00 92 LEU A N 1
ATOM 674 C CA . LEU A 1 92 ? 4.420 -10.902 -9.699 1.00 86.00 92 LEU A CA 1
ATOM 675 C C . LEU A 1 92 ? 5.290 -11.876 -10.505 1.00 86.00 92 LEU A C 1
ATOM 677 O O . LEU A 1 92 ? 5.156 -11.938 -11.725 1.00 86.00 92 LEU A O 1
ATOM 681 N N . GLN A 1 93 ? 6.125 -12.679 -9.835 1.00 85.69 93 GLN A N 1
ATOM 682 C CA . GLN A 1 93 ? 6.910 -13.746 -10.461 1.00 85.69 93 GLN A CA 1
ATOM 683 C C . GLN A 1 93 ? 6.019 -14.790 -11.149 1.00 85.69 93 GLN A C 1
ATOM 685 O O . GLN A 1 93 ? 6.453 -15.412 -12.113 1.00 85.69 93 GLN A O 1
ATOM 690 N N . LEU A 1 94 ? 4.769 -14.964 -10.704 1.00 86.50 94 LEU A N 1
ATOM 691 C CA . LEU A 1 94 ? 3.826 -15.919 -11.299 1.00 86.50 94 LEU A CA 1
ATOM 692 C C . LEU A 1 94 ? 3.440 -15.559 -12.742 1.00 86.50 94 LEU A C 1
ATOM 694 O O . LEU A 1 94 ? 2.982 -16.425 -13.480 1.00 86.50 94 LEU A O 1
ATOM 698 N N . PHE A 1 95 ? 3.627 -14.301 -13.148 1.00 86.75 95 PHE A N 1
ATOM 699 C CA . PHE A 1 95 ? 3.408 -13.867 -14.530 1.00 86.75 95 PHE A CA 1
ATOM 700 C C . PHE A 1 95 ? 4.651 -14.013 -15.409 1.00 86.75 95 PHE A C 1
ATOM 702 O O . PHE A 1 95 ? 4.561 -13.820 -16.621 1.00 86.75 95 PHE A O 1
ATOM 709 N N . CYS A 1 96 ? 5.810 -14.319 -14.825 1.00 85.56 96 CYS A N 1
ATOM 710 C CA . CYS A 1 96 ? 7.034 -14.479 -15.589 1.00 85.56 96 CYS A CA 1
ATOM 711 C C . CYS A 1 96 ? 7.072 -15.850 -16.286 1.00 85.56 96 CYS A C 1
ATOM 713 O O . CYS A 1 96 ? 6.772 -16.866 -15.655 1.00 85.56 96 CYS A O 1
ATOM 715 N N . PRO A 1 97 ? 7.456 -15.904 -17.577 1.00 86.38 97 PRO A N 1
ATOM 716 C CA . PRO A 1 97 ? 7.683 -17.160 -18.287 1.00 86.38 97 PRO A CA 1
ATOM 717 C C . PRO A 1 97 ? 8.669 -18.085 -17.560 1.00 86.38 97 PRO A C 1
ATOM 719 O O . PRO A 1 97 ? 9.575 -17.620 -16.862 1.00 86.38 97 PRO A O 1
ATOM 722 N N . ALA A 1 98 ? 8.530 -19.398 -17.761 1.00 84.69 98 ALA A N 1
ATOM 723 C CA . ALA A 1 98 ? 9.462 -20.380 -17.210 1.00 84.69 98 ALA A CA 1
ATOM 724 C C . ALA A 1 98 ? 10.905 -20.081 -17.661 1.00 84.69 98 ALA A C 1
ATOM 726 O O . ALA A 1 98 ? 11.141 -19.797 -18.833 1.00 84.69 98 ALA A O 1
ATOM 727 N N . GLY A 1 99 ? 11.855 -20.124 -16.723 1.00 81.44 99 GLY A N 1
ATOM 728 C CA . GLY A 1 99 ? 13.257 -19.763 -16.977 1.00 81.44 99 GLY A CA 1
ATOM 729 C C . GLY A 1 99 ? 13.561 -18.259 -16.927 1.00 81.44 99 GLY A C 1
ATOM 730 O O . GLY A 1 99 ? 14.705 -17.870 -17.133 1.00 81.44 99 GLY A O 1
ATOM 731 N N . SER A 1 100 ? 12.573 -17.406 -16.623 1.00 85.88 100 SER A N 1
ATOM 732 C CA . SER A 1 100 ? 12.781 -15.965 -16.442 1.00 85.88 100 SER A CA 1
ATOM 733 C C . SER A 1 100 ? 12.574 -15.522 -14.990 1.00 85.88 100 SER A C 1
ATOM 735 O O . SER A 1 100 ? 11.754 -16.078 -14.255 1.00 85.88 100 SER A O 1
ATOM 737 N N . GLN A 1 101 ? 13.316 -14.501 -14.562 1.00 84.56 101 GLN A N 1
ATOM 738 C CA . GLN A 1 101 ? 13.226 -13.927 -13.219 1.00 84.56 101 GLN A CA 1
ATOM 739 C C . GLN A 1 101 ? 12.690 -12.502 -13.261 1.00 84.56 101 GLN A C 1
ATOM 741 O O . GLN A 1 101 ? 13.038 -11.712 -14.142 1.00 84.56 101 GLN A O 1
ATOM 746 N N . LEU A 1 102 ? 11.849 -12.160 -12.289 1.00 83.81 102 LEU A N 1
ATOM 747 C CA . LEU A 1 102 ? 11.342 -10.811 -12.114 1.00 83.81 102 LEU A CA 1
ATOM 748 C C . LEU A 1 102 ? 12.487 -9.878 -11.715 1.00 83.81 102 LEU A C 1
ATOM 750 O O . LEU A 1 102 ? 13.005 -9.935 -10.601 1.00 83.81 102 LEU A O 1
ATOM 754 N N . ASN A 1 103 ? 12.825 -8.960 -12.609 1.00 83.19 103 ASN A N 1
ATOM 755 C CA . ASN A 1 103 ? 13.674 -7.826 -12.311 1.00 83.19 103 ASN A CA 1
ATOM 756 C C . ASN A 1 103 ? 12.828 -6.562 -12.134 1.00 83.19 103 ASN A C 1
ATOM 758 O O . ASN A 1 103 ? 11.864 -6.310 -12.864 1.00 83.19 103 ASN A O 1
ATOM 762 N N . HIS A 1 104 ? 13.219 -5.742 -11.167 1.00 76.88 104 HIS A N 1
ATOM 763 C CA . HIS A 1 104 ? 12.583 -4.466 -10.884 1.00 76.88 104 HIS A CA 1
ATOM 764 C C . HIS A 1 104 ? 13.620 -3.355 -11.038 1.00 76.88 104 HIS A C 1
ATOM 766 O O . HIS A 1 104 ? 14.652 -3.340 -10.371 1.00 76.88 104 HIS A O 1
ATOM 772 N N . GLY A 1 105 ? 13.351 -2.419 -11.941 1.00 71.31 105 GLY A N 1
ATOM 773 C CA . GLY A 1 105 ? 14.194 -1.251 -12.169 1.00 71.31 105 GLY A CA 1
ATOM 774 C C . GLY A 1 105 ? 13.397 0.033 -12.010 1.00 71.31 105 GLY A C 1
ATOM 775 O O . GLY A 1 105 ? 12.207 0.080 -12.318 1.00 71.31 105 GLY A O 1
ATOM 776 N N . THR A 1 106 ? 14.053 1.099 -11.563 1.00 68.56 106 THR A N 1
ATOM 777 C CA . THR A 1 106 ? 13.489 2.448 -11.641 1.00 68.56 106 THR A CA 1
ATOM 778 C C . THR A 1 106 ? 14.091 3.139 -12.857 1.00 68.56 106 THR A C 1
ATOM 780 O O . THR A 1 106 ? 15.302 3.332 -12.926 1.00 68.56 106 THR A O 1
ATOM 783 N N . VAL A 1 107 ? 13.255 3.497 -13.828 1.00 70.19 107 VAL A N 1
ATOM 784 C CA . VAL A 1 107 ? 13.665 4.306 -14.976 1.00 70.19 107 VAL A CA 1
ATOM 785 C C . VAL A 1 107 ? 13.427 5.763 -14.614 1.00 70.19 107 VAL A C 1
ATOM 787 O O . VAL A 1 107 ? 12.286 6.199 -14.452 1.00 70.19 107 VAL A O 1
ATOM 790 N N . ILE A 1 108 ? 14.518 6.505 -14.456 1.00 72.69 108 ILE A N 1
ATOM 791 C CA . ILE A 1 108 ? 14.483 7.949 -14.241 1.00 72.69 108 ILE A CA 1
ATOM 792 C C . ILE A 1 108 ? 14.558 8.602 -15.617 1.00 72.69 108 ILE A C 1
ATOM 794 O O . ILE A 1 108 ? 15.496 8.360 -16.374 1.00 72.69 108 ILE A O 1
ATOM 798 N N . SER A 1 109 ? 13.552 9.400 -15.951 1.00 76.44 109 SER A N 1
ATOM 799 C CA . SER A 1 109 ? 13.483 10.135 -17.211 1.00 76.44 109 SER A CA 1
ATOM 800 C C . SER A 1 109 ? 13.292 11.624 -16.948 1.00 76.44 109 SER A C 1
ATOM 802 O O . SER A 1 109 ? 12.651 12.019 -15.974 1.00 76.44 109 SER A O 1
ATOM 804 N N . HIS A 1 110 ? 13.846 12.452 -17.830 1.00 81.19 110 HIS A N 1
ATOM 805 C CA . HIS A 1 110 ? 13.727 13.909 -17.769 1.00 81.19 110 HIS A CA 1
ATOM 806 C C . HIS A 1 110 ? 13.033 14.416 -19.038 1.00 81.19 110 HIS A C 1
ATOM 808 O O . HIS A 1 110 ? 13.695 14.962 -19.921 1.00 81.19 110 HIS A O 1
ATOM 814 N N . PRO A 1 111 ? 11.716 14.180 -19.190 1.00 75.62 111 PRO A N 1
ATOM 815 C CA . PRO A 1 111 ? 11.012 14.500 -20.430 1.00 75.62 111 PRO A CA 1
ATOM 816 C C . PRO A 1 111 ? 10.897 16.011 -20.681 1.00 75.62 111 PRO A C 1
ATOM 818 O O . PRO A 1 111 ? 10.741 16.427 -21.825 1.00 75.62 111 PRO A O 1
ATOM 821 N N . LEU A 1 112 ? 10.971 16.837 -19.629 1.00 81.00 112 LEU A N 1
ATOM 822 C CA . LEU A 1 112 ? 10.876 18.297 -19.697 1.00 81.00 112 LEU A CA 1
ATOM 823 C C . LEU A 1 112 ? 11.901 18.952 -18.751 1.00 81.00 112 LEU A C 1
ATOM 825 O O . LEU A 1 112 ? 12.234 18.363 -17.717 1.00 81.00 112 LEU A O 1
ATOM 829 N N . PRO A 1 113 ? 12.366 20.184 -19.041 1.00 73.31 113 PRO A N 1
ATOM 830 C CA . PRO A 1 113 ? 13.241 20.929 -18.139 1.00 73.31 113 PRO A CA 1
ATOM 831 C C . PRO A 1 113 ? 12.573 21.114 -16.771 1.00 73.31 113 PRO A C 1
ATOM 833 O O . PRO A 1 113 ? 11.447 21.600 -16.686 1.00 73.31 113 PRO A O 1
ATOM 836 N N . GLY A 1 114 ? 13.253 20.710 -15.697 1.00 72.81 114 GLY A N 1
ATOM 837 C CA . GLY A 1 114 ? 12.726 20.800 -14.329 1.00 72.81 114 GLY A CA 1
ATOM 838 C C . GLY A 1 114 ? 11.732 19.701 -13.929 1.00 72.81 114 GLY A C 1
ATOM 839 O O . GLY A 1 114 ? 11.242 19.726 -12.802 1.00 72.81 114 GLY A O 1
ATOM 840 N N . ARG A 1 115 ? 11.451 18.721 -14.801 1.00 68.44 115 ARG A N 1
ATOM 841 C CA . ARG A 1 115 ? 10.594 17.569 -14.495 1.00 68.44 115 ARG A CA 1
ATOM 842 C C . ARG A 1 115 ? 11.401 16.273 -14.517 1.00 68.44 115 ARG A C 1
ATOM 844 O O . ARG A 1 115 ? 12.019 15.933 -15.522 1.00 68.44 115 ARG A O 1
ATOM 851 N N . THR A 1 116 ? 11.352 15.539 -13.412 1.00 71.81 116 THR A N 1
ATOM 852 C CA . THR A 1 116 ? 11.949 14.207 -13.282 1.00 71.81 116 THR A CA 1
ATOM 853 C C . THR A 1 116 ? 10.829 13.204 -13.065 1.00 71.81 116 THR A C 1
ATOM 855 O O . THR A 1 116 ? 10.206 13.196 -12.005 1.00 71.81 116 THR A O 1
ATOM 858 N N . ASP A 1 117 ? 10.588 12.360 -14.062 1.00 65.12 117 ASP A N 1
ATOM 859 C CA . ASP A 1 117 ? 9.590 11.301 -13.999 1.00 65.12 117 ASP A CA 1
ATOM 860 C C . ASP A 1 117 ? 10.302 9.986 -13.674 1.00 65.12 117 ASP A C 1
ATOM 862 O O . ASP A 1 117 ? 11.134 9.493 -14.440 1.00 65.12 117 ASP A O 1
ATOM 866 N N . MET A 1 118 ? 9.983 9.425 -12.510 1.00 66.62 118 MET A N 1
ATOM 867 C CA . MET A 1 118 ? 10.471 8.121 -12.075 1.00 66.62 118 MET A CA 1
ATOM 868 C C . MET A 1 118 ? 9.394 7.082 -12.358 1.00 66.62 118 MET A C 1
ATOM 870 O O . MET A 1 118 ? 8.347 7.075 -11.716 1.00 66.62 118 MET A O 1
ATOM 874 N N . THR A 1 119 ? 9.648 6.195 -13.314 1.00 67.94 119 THR A N 1
ATOM 875 C CA . THR A 1 119 ? 8.733 5.099 -13.643 1.00 67.94 119 THR A CA 1
ATOM 876 C C . THR A 1 119 ? 9.308 3.783 -13.144 1.00 67.94 119 THR A C 1
ATOM 878 O O . THR A 1 119 ? 10.478 3.465 -13.361 1.00 67.94 119 THR A O 1
ATOM 881 N N . GLN A 1 120 ? 8.493 3.020 -12.420 1.00 72.25 120 GLN A N 1
ATOM 882 C CA . GLN A 1 120 ? 8.864 1.672 -12.003 1.00 72.25 120 GLN A CA 1
ATOM 883 C C . GLN A 1 120 ? 8.638 0.723 -13.174 1.00 72.25 120 GLN A C 1
ATOM 885 O O . GLN A 1 120 ? 7.600 0.766 -13.834 1.00 72.25 120 GLN A O 1
ATOM 890 N N . ASN A 1 121 ? 9.620 -0.124 -13.439 1.00 76.94 121 ASN A N 1
ATOM 891 C CA . ASN A 1 121 ? 9.641 -0.994 -14.596 1.00 76.94 121 ASN A CA 1
ATOM 892 C C . ASN A 1 121 ? 9.847 -2.427 -14.114 1.00 76.94 121 ASN A C 1
ATOM 894 O O . ASN A 1 121 ? 10.945 -2.806 -13.701 1.00 76.94 121 ASN A O 1
ATOM 898 N N . PHE A 1 122 ? 8.762 -3.195 -14.131 1.00 81.31 122 PHE A N 1
ATOM 899 C CA . PHE A 1 122 ? 8.752 -4.599 -13.746 1.00 81.31 122 PHE A CA 1
ATOM 900 C C . PHE A 1 122 ? 8.877 -5.440 -15.011 1.00 81.31 122 PHE A C 1
ATOM 902 O O . PHE A 1 122 ? 8.004 -5.408 -15.882 1.00 81.31 122 PHE A O 1
ATOM 909 N N . ARG A 1 123 ? 9.996 -6.150 -15.145 1.00 85.44 123 ARG A N 1
ATOM 910 C CA . ARG A 1 123 ? 10.314 -6.937 -16.337 1.00 85.44 123 ARG A CA 1
ATOM 911 C C . ARG A 1 123 ? 10.812 -8.308 -15.936 1.00 85.44 123 ARG A C 1
ATOM 913 O O . ARG A 1 123 ? 11.655 -8.421 -15.059 1.00 85.44 123 ARG A O 1
ATOM 920 N N . CYS A 1 124 ? 10.337 -9.333 -16.617 1.00 84.44 124 CYS A N 1
ATOM 921 C CA . CYS A 1 124 ? 10.898 -10.667 -16.518 1.00 84.44 124 CYS A CA 1
ATOM 922 C C . CYS A 1 124 ? 12.117 -10.741 -17.439 1.00 84.44 124 CYS A C 1
ATOM 924 O O . CYS A 1 124 ? 12.025 -10.373 -18.613 1.00 84.44 124 CYS A O 1
ATOM 926 N N . ILE A 1 125 ? 13.255 -11.168 -16.907 1.00 85.69 125 ILE A N 1
ATOM 927 C CA . ILE A 1 125 ? 14.528 -11.264 -17.623 1.00 85.69 125 ILE A CA 1
ATOM 928 C C . ILE A 1 125 ? 14.911 -12.740 -17.740 1.00 85.69 125 ILE A C 1
ATOM 930 O O . ILE A 1 125 ? 14.814 -13.475 -16.759 1.00 85.69 125 ILE A O 1
ATOM 934 N N . ASN A 1 126 ? 15.302 -13.168 -18.940 1.00 85.31 126 ASN A N 1
ATOM 935 C CA . ASN A 1 126 ? 15.810 -14.518 -19.210 1.00 85.31 126 ASN A CA 1
ATOM 936 C C . ASN A 1 126 ? 17.265 -14.674 -18.743 1.00 85.31 126 ASN A C 1
ATOM 938 O O . ASN A 1 126 ? 17.939 -13.686 -18.460 1.00 85.31 126 ASN A O 1
ATOM 942 N N . GLU A 1 127 ? 17.780 -15.904 -18.737 1.00 79.75 127 GLU A N 1
ATOM 943 C CA . GLU A 1 127 ? 19.183 -16.193 -18.388 1.00 79.75 127 GLU A CA 1
ATOM 944 C C . GLU A 1 127 ? 20.198 -15.400 -19.237 1.00 79.75 127 GLU A C 1
ATOM 946 O O . GLU A 1 127 ? 21.229 -14.974 -18.724 1.00 79.75 127 GLU A O 1
ATOM 951 N N . ASP A 1 128 ? 19.852 -15.079 -20.489 1.00 80.94 128 ASP A N 1
ATOM 952 C CA . ASP A 1 128 ? 20.683 -14.284 -21.407 1.00 80.94 128 ASP A CA 1
ATOM 953 C C . ASP A 1 128 ? 20.637 -12.761 -21.148 1.00 80.94 128 ASP A C 1
ATOM 955 O O . ASP A 1 128 ? 21.172 -11.968 -21.924 1.00 80.94 128 ASP A O 1
ATOM 959 N N . GLY A 1 129 ? 19.932 -12.303 -20.107 1.00 72.44 129 GLY A N 1
ATOM 960 C CA . GLY A 1 129 ? 19.752 -10.877 -19.804 1.00 72.44 129 GLY A CA 1
ATOM 961 C C . GLY A 1 129 ? 18.729 -10.155 -20.696 1.00 72.44 129 GLY A C 1
ATOM 962 O O . GLY A 1 129 ? 18.462 -8.967 -20.502 1.00 72.44 129 GLY A O 1
ATOM 963 N N . GLY A 1 130 ? 18.117 -10.860 -21.653 1.00 78.06 130 GLY A N 1
ATOM 964 C CA . GLY A 1 130 ? 17.048 -10.341 -22.508 1.00 78.06 130 GLY A CA 1
ATOM 965 C C . GLY A 1 130 ? 15.720 -10.174 -21.762 1.00 78.06 130 GLY A C 1
ATOM 966 O O . GLY A 1 130 ? 15.345 -11.013 -20.941 1.00 78.06 130 GLY A O 1
ATOM 967 N N . ALA A 1 131 ? 14.980 -9.099 -22.056 1.00 77.31 131 ALA A N 1
ATOM 968 C CA . ALA A 1 131 ? 13.644 -8.885 -21.497 1.00 77.31 131 ALA A CA 1
ATOM 969 C C . ALA A 1 131 ? 12.636 -9.851 -22.142 1.00 77.31 131 ALA A C 1
ATOM 971 O O . ALA A 1 131 ? 12.295 -9.707 -23.314 1.00 77.31 131 ALA A O 1
ATOM 972 N N . ALA A 1 132 ? 12.155 -10.817 -21.364 1.00 77.88 132 ALA A N 1
ATOM 973 C CA . ALA A 1 132 ? 11.191 -11.829 -21.785 1.00 77.88 132 ALA A CA 1
ATOM 974 C C . ALA A 1 132 ? 9.759 -11.283 -21.816 1.00 77.88 132 ALA A C 1
ATOM 976 O O . ALA A 1 132 ? 8.983 -11.578 -22.721 1.00 77.88 132 ALA A O 1
ATOM 977 N N . LEU A 1 133 ? 9.409 -10.480 -20.808 1.00 81.62 133 LEU A N 1
ATOM 978 C CA . LEU A 1 133 ? 8.080 -9.900 -20.648 1.00 81.62 133 LEU A CA 1
ATOM 979 C C . LEU A 1 133 ? 8.171 -8.593 -19.859 1.00 81.62 133 LEU A C 1
ATOM 981 O O . LEU A 1 133 ? 8.888 -8.512 -18.863 1.00 81.62 133 LEU A O 1
ATOM 985 N N . VAL A 1 134 ? 7.417 -7.575 -20.269 1.00 83.38 134 VAL A N 1
ATOM 986 C CA . VAL A 1 134 ? 7.226 -6.344 -19.488 1.00 83.38 134 VAL A CA 1
ATOM 987 C C . VAL A 1 134 ? 5.850 -6.413 -18.838 1.00 83.38 134 VAL A C 1
ATOM 989 O O . VAL A 1 134 ? 4.844 -6.503 -19.542 1.00 83.38 134 VAL A O 1
ATOM 992 N N . LEU A 1 135 ? 5.790 -6.380 -17.505 1.00 83.69 135 LEU A N 1
ATOM 993 C CA . LEU A 1 135 ? 4.510 -6.376 -16.805 1.00 83.69 135 LEU A CA 1
ATOM 994 C C . LEU A 1 135 ? 3.808 -5.034 -17.013 1.00 83.69 135 LEU A C 1
ATOM 996 O O . LEU A 1 135 ? 4.391 -3.964 -16.828 1.00 83.69 135 LEU A O 1
ATOM 1000 N N . THR A 1 136 ? 2.532 -5.093 -17.387 1.00 85.12 136 THR A N 1
ATOM 1001 C CA . THR A 1 136 ? 1.721 -3.884 -17.560 1.00 85.12 136 THR A CA 1
ATOM 1002 C C . THR A 1 136 ? 1.286 -3.312 -16.203 1.00 85.12 136 THR A C 1
ATOM 1004 O O . THR A 1 136 ? 1.154 -4.066 -15.232 1.00 85.12 136 THR A O 1
ATOM 1007 N N . PRO A 1 137 ? 0.969 -2.004 -16.122 1.00 82.56 137 PRO A N 1
ATOM 1008 C CA . PRO A 1 137 ? 0.441 -1.384 -14.903 1.00 82.56 137 PRO A CA 1
ATOM 1009 C C . PRO A 1 137 ? -0.789 -2.093 -14.320 1.00 82.56 137 PRO A C 1
ATOM 1011 O O . PRO A 1 137 ? -0.960 -2.124 -13.106 1.00 82.56 137 PRO A O 1
ATOM 1014 N N . PHE A 1 138 ? -1.615 -2.720 -15.162 1.00 85.50 138 PHE A N 1
ATOM 1015 C CA . PHE A 1 138 ? -2.792 -3.468 -14.717 1.00 85.50 138 PHE A CA 1
ATOM 1016 C C . PHE A 1 138 ? -2.444 -4.705 -13.881 1.00 85.50 138 PHE A C 1
ATOM 1018 O O . PHE A 1 138 ? -3.134 -4.975 -12.900 1.00 85.50 138 PHE A O 1
ATOM 1025 N N . HIS A 1 139 ? -1.366 -5.425 -14.214 1.00 84.38 139 HIS A N 1
ATOM 1026 C CA . HIS A 1 139 ? -0.915 -6.574 -13.416 1.00 84.38 139 HIS A CA 1
ATOM 1027 C C . HIS A 1 139 ? -0.492 -6.126 -12.016 1.00 84.38 139 HIS A C 1
ATOM 1029 O O . HIS A 1 139 ? -0.862 -6.744 -11.018 1.00 84.38 139 HIS A O 1
ATOM 1035 N N . LEU A 1 140 ? 0.232 -5.006 -11.950 1.00 85.62 140 LEU A N 1
ATOM 1036 C CA . LEU A 1 140 ? 0.670 -4.396 -10.698 1.00 85.62 140 LEU A CA 1
ATOM 1037 C C . LEU A 1 140 ? -0.532 -3.961 -9.858 1.00 85.62 140 LEU A C 1
ATOM 1039 O O . LEU A 1 140 ? -0.641 -4.360 -8.703 1.00 85.62 140 LEU A O 1
ATOM 1043 N N . MET A 1 141 ? -1.469 -3.217 -10.448 1.00 88.25 141 MET A N 1
ATOM 1044 C CA . MET A 1 141 ? -2.684 -2.772 -9.760 1.00 88.25 141 MET A CA 1
ATOM 1045 C C . MET A 1 141 ? -3.515 -3.948 -9.238 1.00 88.25 141 MET A C 1
ATOM 1047 O O . MET A 1 141 ? -3.939 -3.924 -8.086 1.00 88.25 141 MET A O 1
ATOM 1051 N N . GLY A 1 142 ? -3.703 -4.999 -10.041 1.00 90.06 142 GLY A N 1
ATOM 1052 C CA . GLY A 1 142 ? -4.468 -6.181 -9.642 1.00 90.06 142 GLY A CA 1
ATOM 1053 C C . GLY A 1 142 ? -3.853 -6.915 -8.449 1.00 90.06 142 GLY A C 1
ATOM 1054 O O . GLY A 1 142 ? -4.551 -7.202 -7.475 1.00 90.06 142 GLY A O 1
ATOM 1055 N N . ILE A 1 143 ? -2.540 -7.164 -8.487 1.00 90.44 143 ILE A N 1
ATOM 1056 C CA . ILE A 1 143 ? -1.812 -7.807 -7.381 1.00 90.44 143 ILE A CA 1
ATOM 1057 C C . ILE A 1 143 ? -1.881 -6.948 -6.122 1.00 90.44 143 ILE A C 1
ATOM 1059 O O . ILE A 1 143 ? -2.202 -7.465 -5.055 1.00 90.44 143 ILE A O 1
ATOM 1063 N N . ARG A 1 144 ? -1.647 -5.637 -6.244 1.00 89.81 144 ARG A N 1
ATOM 1064 C CA . ARG A 1 144 ? -1.687 -4.709 -5.107 1.00 89.81 144 ARG A CA 1
ATOM 1065 C C . ARG A 1 144 ? -3.072 -4.623 -4.489 1.00 89.81 144 ARG A C 1
ATOM 1067 O O . ARG A 1 144 ? -3.203 -4.678 -3.272 1.00 89.81 144 ARG A O 1
ATOM 1074 N N . LEU A 1 145 ? -4.118 -4.545 -5.304 1.00 93.81 145 LEU A N 1
ATOM 1075 C CA . LEU A 1 145 ? -5.486 -4.552 -4.802 1.00 93.81 145 LEU A CA 1
ATOM 1076 C C . LEU A 1 145 ? -5.767 -5.828 -3.997 1.00 93.81 145 LEU A C 1
ATOM 1078 O O . LEU A 1 145 ? -6.258 -5.748 -2.873 1.00 93.81 145 LEU A O 1
ATOM 1082 N N . GLY A 1 146 ? -5.410 -6.993 -4.546 1.00 93.75 146 GLY A N 1
ATOM 1083 C CA . GLY A 1 146 ? -5.557 -8.276 -3.859 1.00 93.75 146 GLY A CA 1
ATOM 1084 C C . GLY A 1 146 ? -4.769 -8.339 -2.549 1.00 93.75 146 GLY A C 1
ATOM 1085 O O . GLY A 1 146 ? -5.312 -8.734 -1.519 1.00 93.75 146 GLY A O 1
ATOM 1086 N N . GLU A 1 147 ? -3.519 -7.885 -2.565 1.00 92.25 147 GLU A N 1
ATOM 1087 C CA . GLU A 1 147 ? -2.650 -7.805 -1.392 1.00 92.25 147 GLU A CA 1
ATOM 1088 C C . GLU A 1 147 ? -3.300 -6.994 -0.268 1.00 92.25 147 GLU A C 1
ATOM 1090 O O . GLU A 1 147 ? -3.447 -7.484 0.853 1.00 92.25 147 GLU A O 1
ATOM 1095 N N . TYR A 1 148 ? -3.756 -5.777 -0.559 1.00 94.56 148 TYR A N 1
ATOM 1096 C CA . TYR A 1 148 ? -4.346 -4.927 0.467 1.00 94.56 148 TYR A CA 1
ATOM 1097 C C . TYR A 1 148 ? -5.736 -5.391 0.924 1.00 94.56 148 TYR A C 1
ATOM 1099 O O . TYR A 1 148 ? -6.104 -5.121 2.069 1.00 94.56 148 TYR A O 1
ATOM 1107 N N . ILE A 1 149 ? -6.490 -6.131 0.103 1.00 96.50 149 ILE A N 1
ATOM 1108 C CA . ILE A 1 149 ? -7.702 -6.831 0.563 1.00 96.50 149 ILE A CA 1
ATOM 1109 C C . ILE A 1 149 ? -7.325 -7.859 1.635 1.00 96.50 149 ILE A C 1
ATOM 1111 O O . ILE A 1 149 ? -7.907 -7.861 2.723 1.00 96.50 149 ILE A O 1
ATOM 1115 N N . VAL A 1 150 ? -6.326 -8.702 1.353 1.00 95.25 150 VAL A N 1
ATOM 1116 C CA . VAL A 1 150 ? -5.845 -9.725 2.293 1.00 95.25 150 VAL A CA 1
ATOM 1117 C C . VAL A 1 150 ? -5.322 -9.076 3.573 1.00 95.25 150 VAL A C 1
ATOM 1119 O O . VAL A 1 150 ? -5.719 -9.479 4.667 1.00 95.25 150 VAL A O 1
ATOM 1122 N N . LEU A 1 151 ? -4.498 -8.031 3.458 1.00 94.69 151 LEU A N 1
ATOM 1123 C CA . LEU A 1 151 ? -3.983 -7.287 4.609 1.00 94.69 151 LEU A CA 1
ATOM 1124 C C . LEU A 1 151 ? -5.104 -6.621 5.413 1.00 94.69 151 LEU A C 1
ATOM 1126 O O . LEU A 1 151 ? -5.068 -6.660 6.641 1.00 94.69 151 LEU A O 1
ATOM 1130 N N . GLY A 1 152 ? -6.115 -6.050 4.756 1.00 95.50 152 GLY A N 1
ATOM 1131 C CA . GLY A 1 152 ? -7.254 -5.420 5.423 1.00 95.50 152 GLY A CA 1
ATOM 1132 C C . GLY A 1 152 ? -8.028 -6.407 6.296 1.00 95.50 152 GLY A C 1
ATOM 1133 O O . GLY A 1 152 ? -8.257 -6.150 7.481 1.00 95.50 152 GLY A O 1
ATOM 1134 N N . TYR A 1 153 ? -8.360 -7.582 5.753 1.00 96.06 153 TYR A N 1
ATOM 1135 C CA . TYR A 1 153 ? -8.990 -8.646 6.538 1.00 96.06 153 TYR A CA 1
ATOM 1136 C C . TYR A 1 153 ? -8.072 -9.168 7.645 1.00 96.06 153 TYR A C 1
ATOM 1138 O O . TYR A 1 153 ? -8.516 -9.309 8.787 1.00 96.06 153 TYR A O 1
ATOM 1146 N N . ALA A 1 154 ? -6.792 -9.409 7.350 1.00 95.88 154 ALA A N 1
ATOM 1147 C CA . ALA A 1 154 ? -5.825 -9.878 8.339 1.00 95.88 154 ALA A CA 1
ATOM 1148 C C . ALA A 1 154 ? -5.717 -8.910 9.528 1.00 95.88 154 ALA A C 1
ATOM 1150 O O . ALA A 1 154 ? -5.798 -9.338 10.680 1.00 95.88 154 ALA A O 1
ATOM 1151 N N . LEU A 1 155 ? -5.619 -7.603 9.269 1.00 95.62 155 LEU A N 1
ATOM 1152 C CA . LEU A 1 155 ? -5.588 -6.562 10.297 1.00 95.62 155 LEU A CA 1
ATOM 1153 C C . LEU A 1 155 ? -6.883 -6.521 11.111 1.00 95.62 155 LEU A C 1
ATOM 1155 O O . LEU A 1 155 ? -6.830 -6.404 12.338 1.00 95.62 155 LEU A O 1
ATOM 1159 N N . PHE A 1 156 ? -8.046 -6.649 10.470 1.00 94.25 156 PHE A N 1
ATOM 1160 C CA . PHE A 1 156 ? -9.327 -6.700 11.173 1.00 94.25 156 PHE A CA 1
ATOM 1161 C C . PHE A 1 156 ? -9.412 -7.880 12.148 1.00 94.25 156 PHE A C 1
ATOM 1163 O O . PHE A 1 156 ? -9.739 -7.685 13.324 1.00 94.25 156 PHE A O 1
ATOM 1170 N N . TYR A 1 157 ? -9.064 -9.089 11.703 1.00 92.75 157 TYR A N 1
ATOM 1171 C CA . TYR A 1 157 ? -9.087 -10.277 12.560 1.00 92.75 157 TYR A CA 1
ATOM 1172 C C . TYR A 1 157 ? -8.011 -10.233 13.649 1.00 92.75 157 TYR A C 1
ATOM 1174 O O . TYR A 1 157 ? -8.300 -10.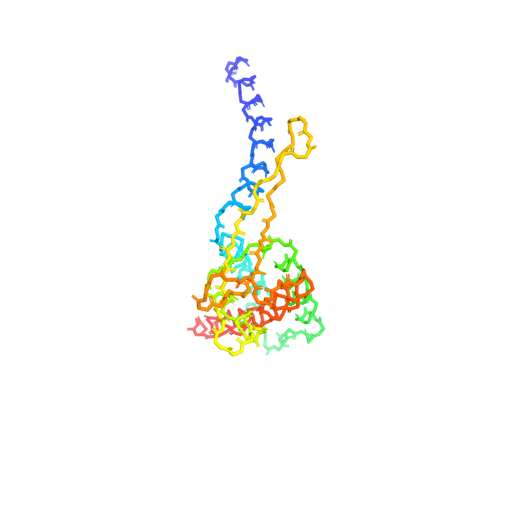564 14.801 1.00 92.75 157 TYR A O 1
ATOM 1182 N N . LEU A 1 158 ? -6.802 -9.765 13.325 1.00 94.19 158 LEU A N 1
ATOM 1183 C CA . LEU A 1 158 ? -5.704 -9.605 14.278 1.00 94.19 158 LEU A CA 1
ATOM 1184 C C . LEU A 1 158 ? -6.074 -8.621 15.392 1.00 94.19 158 LEU A C 1
ATOM 1186 O O . LEU A 1 158 ? -5.942 -8.931 16.575 1.00 94.19 158 LEU A O 1
ATOM 1190 N N . THR A 1 159 ? -6.573 -7.437 15.037 1.00 91.94 159 THR A N 1
ATOM 1191 C CA . THR A 1 159 ? -6.962 -6.409 16.017 1.00 91.94 159 THR A CA 1
ATOM 1192 C C . THR A 1 159 ? -8.133 -6.858 16.890 1.00 91.94 159 THR A C 1
ATOM 1194 O O . THR A 1 159 ? -8.147 -6.553 18.087 1.00 91.94 159 THR A O 1
ATOM 1197 N N . GLY A 1 160 ? -9.065 -7.633 16.329 1.00 88.25 160 GLY A N 1
ATOM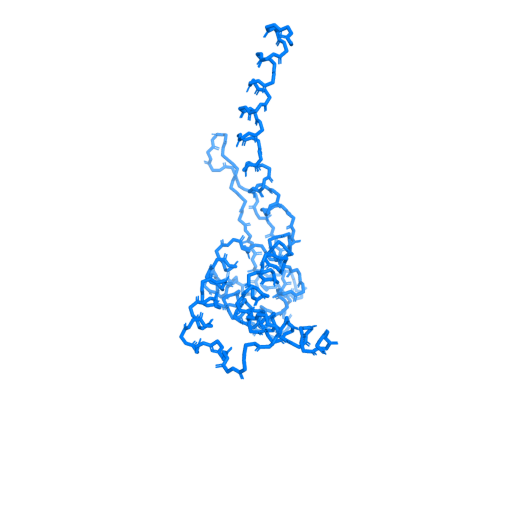 1198 C CA . GLY A 1 160 ? -10.154 -8.266 17.070 1.00 88.25 160 GLY A CA 1
ATOM 1199 C C . GLY A 1 160 ? -9.658 -9.333 18.049 1.00 88.25 160 GLY A C 1
ATOM 1200 O O . GLY A 1 160 ? -10.053 -9.337 19.215 1.00 88.25 160 GLY A O 1
ATOM 1201 N N . ALA A 1 161 ? -8.745 -10.210 17.622 1.00 88.19 161 ALA A N 1
ATOM 1202 C CA . ALA A 1 161 ? -8.109 -11.205 18.489 1.00 88.19 161 ALA A CA 1
ATOM 1203 C C . ALA A 1 161 ? -7.328 -10.548 19.641 1.00 88.19 161 ALA A C 1
ATOM 1205 O O . ALA A 1 161 ? -7.522 -10.904 20.801 1.00 88.19 161 ALA A O 1
ATOM 1206 N N . LEU A 1 162 ? -6.532 -9.517 19.347 1.00 87.62 162 LEU A N 1
ATOM 1207 C CA . LEU A 1 162 ? -5.771 -8.768 20.353 1.00 87.62 162 LEU A CA 1
ATOM 1208 C C . LEU A 1 162 ? -6.656 -8.071 21.392 1.00 87.62 162 LEU A C 1
ATOM 1210 O O . LEU A 1 162 ? -6.219 -7.872 22.523 1.00 87.62 162 LEU A O 1
ATOM 1214 N N . ARG A 1 163 ? -7.874 -7.649 21.027 1.00 79.75 163 ARG A N 1
ATOM 1215 C CA . ARG A 1 163 ? -8.831 -7.098 21.998 1.00 79.75 163 ARG A CA 1
ATOM 1216 C C . ARG A 1 163 ? -9.464 -8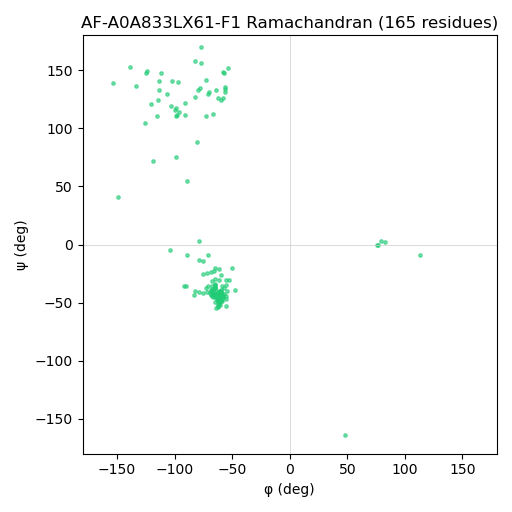.177 22.862 1.00 79.75 163 ARG A C 1
ATOM 1218 O O . ARG A 1 163 ? -9.572 -7.955 24.060 1.00 79.75 163 ARG A O 1
ATOM 1225 N N . ARG A 1 164 ? -9.843 -9.318 22.278 1.00 77.88 164 ARG A N 1
ATOM 1226 C CA . ARG A 1 164 ? -10.404 -10.452 23.030 1.00 77.88 164 ARG A CA 1
ATOM 1227 C C . ARG A 1 164 ? -9.437 -10.972 24.090 1.00 77.88 164 ARG A C 1
ATOM 1229 O O . ARG A 1 164 ? -9.870 -11.222 25.197 1.00 77.88 164 ARG A O 1
ATOM 1236 N N . ASN A 1 165 ? -8.140 -11.035 23.790 1.00 75.50 165 ASN A N 1
ATOM 1237 C CA . ASN A 1 165 ? -7.122 -11.484 24.750 1.00 75.50 165 ASN A CA 1
ATOM 1238 C C . ASN A 1 165 ? -6.850 -10.492 25.901 1.00 75.50 165 ASN A C 1
ATOM 1240 O O . ASN A 1 165 ? -6.081 -10.813 26.800 1.00 75.50 165 ASN A O 1
ATOM 1244 N N . ARG A 1 166 ? -7.387 -9.265 25.841 1.00 66.69 166 ARG A N 1
ATOM 1245 C CA . ARG A 1 166 ? -7.257 -8.247 26.902 1.00 66.69 166 ARG A CA 1
ATOM 1246 C C . ARG A 1 166 ? -8.534 -8.081 27.735 1.00 66.69 166 ARG A C 1
ATOM 1248 O O . ARG A 1 166 ? -8.526 -7.255 28.644 1.00 66.69 166 ARG A O 1
ATOM 1255 N N . ALA A 1 167 ? -9.609 -8.773 27.359 1.00 56.31 167 ALA A N 1
ATOM 1256 C CA . ALA A 1 167 ? -10.840 -8.901 28.132 1.00 56.31 167 ALA A CA 1
ATOM 1257 C C . ALA A 1 167 ? -10.686 -10.052 29.128 1.00 56.31 167 ALA A C 1
ATOM 1259 O O . ALA A 1 167 ? -11.228 -9.915 30.242 1.00 56.31 167 ALA A O 1
#

Foldseek 3Di:
DDPVVVVVVVVVVVVCVVVVVVCVLVVLVPDAAPLVVVLLVVLLVVLLVLDDAPPPPDDDRDPVNLCVSLQVSLQVQLVRNLRYHPVLCVVVQVVAPPQWDWDWDWDWDDPDVPDTDTDIWIFTAHPVRDTPDTDDSVSSSVSSSVVSSVSSVVSNVVSVVVNVVVD

Sequence (167 aa):
MPSFFKLLLGLLTVALIVAIPVIFVTGIAMIPGLASVLFLITGFFVFRSLHRPVGAEKAAVSSTVLAAAVGFFALMGMAVDQRGNPIYNAPLQLFCPAGSQLNHGTVISHPLPGRTDMTQNFRCINEDGGAALVLTPFHLMGIRLGEYIVLGYALFYLTGALRRNRA

Solvent-accessible surface area (backbone atoms only — not comparable to full-atom values): 9490 Å² total; per-residue (Å²): 132,63,72,66,60,56,52,52,50,51,53,51,50,55,50,47,67,56,46,50,58,52,52,50,55,53,46,43,74,69,39,73,24,46,40,52,53,52,49,52,57,52,44,42,55,53,39,40,62,65,53,71,68,93,83,61,92,78,70,74,74,52,69,67,59,51,51,51,52,26,49,51,51,7,54,51,42,30,70,65,34,73,79,28,32,79,76,76,48,53,72,61,44,77,76,34,59,91,80,34,46,73,42,80,46,78,49,77,42,67,92,45,93,96,42,79,48,75,43,81,43,48,30,16,28,32,88,88,71,47,78,74,44,74,64,52,72,65,60,54,44,52,53,36,31,53,50,29,40,54,49,37,52,51,37,37,54,49,40,51,50,59,50,59,78,72,108

Mean predicted aligned error: 8.62 Å

Secondary structure (DSSP, 8-state):
--HHHHHHHHHHHHHHHHHHHHHHHHHHHHSTTHHHHHHHHHHHHHHHHHSPPTT-TT-PPPHHHHHHHHHHHHHHHHHH-SS--TTTTGGGGGGSPTTEEEEEEEEEEEEETTEEEEEEEEEEEETTS-EEEEPPHHHHHHHHHHHHHHHHHHHHHHHHHHHHTT-

Organism: NCBI:txid183

Radius of gyration: 21.51 Å; Cα contacts (8 Å, |Δi|>4): 168; chains: 1; bounding box: 44×60×51 Å